Protein AF-A0A529LF97-F1 (afdb_monomer_lite)

pLDDT: mean 96.87, std 2.46, range [75.5, 98.5]

Radius of gyration: 15.75 Å; chains: 1; bounding box: 32×44×36 Å

Structure (mmCIF, N/CA/C/O backbone):
data_AF-A0A529LF97-F1
#
_entry.id   AF-A0A529LF97-F1
#
loop_
_atom_site.group_PDB
_atom_site.id
_atom_site.type_symbol
_atom_site.label_atom_id
_atom_site.label_alt_id
_atom_site.label_comp_id
_atom_site.label_asym_id
_atom_site.label_entity_id
_atom_site.label_seq_id
_atom_site.pdbx_PDB_ins_code
_atom_site.Cartn_x
_atom_site.Cartn_y
_atom_site.Cartn_z
_atom_site.occupancy
_atom_site.B_iso_or_equiv
_atom_site.auth_seq_id
_atom_site.auth_comp_id
_atom_site.auth_asym_id
_atom_site.auth_atom_id
_atom_site.pdbx_PDB_model_num
ATOM 1 N N . PHE A 1 1 ? -1.748 9.512 2.295 1.00 97.56 1 PHE A N 1
ATOM 2 C CA . PHE A 1 1 ? -0.522 9.214 1.534 1.00 97.56 1 PHE A CA 1
ATOM 3 C C . PHE A 1 1 ? -0.936 8.770 0.144 1.00 97.56 1 PHE A C 1
ATOM 5 O O . PHE A 1 1 ? -1.411 7.652 -0.007 1.00 97.56 1 PHE A O 1
ATOM 12 N N . CYS A 1 2 ? -0.818 9.667 -0.836 1.00 98.44 2 CYS A N 1
ATOM 13 C CA . CYS A 1 2 ? -1.295 9.459 -2.206 1.00 98.44 2 CYS A CA 1
ATOM 14 C C . CYS A 1 2 ? -0.112 9.527 -3.185 1.00 98.44 2 CYS A C 1
ATOM 16 O O . CYS A 1 2 ? 0.035 10.495 -3.924 1.00 98.44 2 CYS A O 1
ATOM 18 N N . PRO A 1 3 ? 0.818 8.559 -3.136 1.00 97.94 3 PRO A N 1
ATOM 19 C CA . PRO A 1 3 ? 2.091 8.671 -3.848 1.00 97.94 3 PRO A CA 1
ATOM 20 C C . PRO A 1 3 ? 1.930 8.744 -5.370 1.00 97.94 3 PRO A C 1
ATOM 22 O O . PRO A 1 3 ? 2.672 9.470 -6.024 1.00 97.94 3 PRO A O 1
ATOM 25 N N . THR A 1 4 ? 0.937 8.048 -5.927 1.00 97.88 4 THR A N 1
ATOM 26 C CA . THR A 1 4 ? 0.622 8.078 -7.360 1.00 97.88 4 THR A CA 1
ATOM 27 C C . THR A 1 4 ? 0.279 9.483 -7.841 1.00 97.88 4 THR A C 1
ATOM 29 O O . THR A 1 4 ? 0.849 9.929 -8.833 1.00 97.88 4 THR A O 1
ATOM 32 N N . SER A 1 5 ? -0.609 10.197 -7.142 1.00 98.00 5 SER A N 1
ATOM 33 C CA . SER A 1 5 ? -0.981 11.563 -7.523 1.00 98.00 5 SER A CA 1
ATOM 34 C C . SER A 1 5 ? 0.120 12.570 -7.217 1.00 98.00 5 SER A C 1
ATOM 36 O O . SER A 1 5 ? 0.415 13.416 -8.058 1.00 98.00 5 SER A O 1
ATOM 38 N N . ASN A 1 6 ? 0.802 12.427 -6.076 1.00 98.25 6 ASN A N 1
ATOM 39 C CA . ASN A 1 6 ? 1.937 13.274 -5.713 1.00 98.25 6 ASN A CA 1
ATOM 40 C C . ASN A 1 6 ? 3.022 13.297 -6.800 1.00 98.25 6 ASN A C 1
ATOM 42 O O . ASN A 1 6 ? 3.536 14.365 -7.133 1.00 98.25 6 ASN A O 1
ATOM 46 N N . LEU A 1 7 ? 3.373 12.126 -7.342 1.00 97.69 7 LEU A N 1
ATOM 47 C CA . LEU A 1 7 ? 4.365 12.021 -8.410 1.00 97.69 7 LEU A CA 1
ATOM 48 C C . LEU A 1 7 ? 3.802 12.489 -9.754 1.00 97.69 7 LEU A C 1
ATOM 50 O O . LEU A 1 7 ? 4.476 13.238 -10.455 1.00 97.69 7 LEU A O 1
ATOM 54 N N . PHE A 1 8 ? 2.572 12.098 -10.099 1.00 97.50 8 PHE A N 1
ATOM 55 C CA . PHE A 1 8 ? 1.963 12.461 -11.381 1.00 97.50 8 PHE A CA 1
ATOM 56 C C . PHE A 1 8 ? 1.766 13.975 -11.541 1.00 97.50 8 PHE A C 1
ATOM 58 O O . PHE A 1 8 ? 2.048 14.526 -12.602 1.00 97.50 8 PHE A O 1
ATOM 65 N N . LEU A 1 9 ? 1.325 14.655 -10.482 1.00 97.81 9 LEU A N 1
ATOM 66 C CA . LEU A 1 9 ? 1.078 16.100 -10.475 1.00 97.81 9 LEU A CA 1
ATOM 67 C C . LEU A 1 9 ? 2.319 16.927 -10.107 1.00 97.81 9 LEU A C 1
ATOM 69 O O . LEU A 1 9 ? 2.255 18.155 -10.108 1.00 97.81 9 LEU A O 1
ATOM 73 N N . GLY A 1 10 ? 3.434 16.284 -9.747 1.00 97.25 10 GLY A N 1
ATOM 74 C CA . GLY A 1 10 ? 4.641 16.978 -9.294 1.00 97.25 10 GLY A CA 1
ATOM 75 C C . GLY A 1 10 ? 4.477 17.705 -7.953 1.00 97.25 10 GLY A C 1
ATOM 76 O O . GLY A 1 10 ? 5.155 18.699 -7.710 1.00 97.25 10 GLY A O 1
ATOM 77 N N . SER A 1 11 ? 3.590 17.233 -7.070 1.00 98.00 11 SER A N 1
ATOM 78 C CA . SER A 1 11 ? 3.332 17.854 -5.759 1.00 98.00 11 SER A CA 1
ATOM 79 C C . SER A 1 11 ? 4.482 17.676 -4.761 1.00 98.00 11 SER A C 1
ATOM 81 O O . SER A 1 11 ? 4.592 18.441 -3.806 1.00 98.00 11 SER A O 1
ATOM 83 N N . GLY A 1 12 ? 5.334 16.669 -4.971 1.00 97.88 12 GLY A N 1
ATOM 84 C CA . GLY A 1 12 ? 6.526 16.411 -4.163 1.00 97.88 12 GLY A CA 1
ATOM 85 C C . GLY A 1 12 ? 6.483 15.096 -3.385 1.00 97.88 12 GLY A C 1
ATOM 86 O O . GLY A 1 12 ? 5.646 14.223 -3.616 1.00 97.88 12 GLY A O 1
ATOM 87 N N . LEU A 1 13 ? 7.431 14.941 -2.461 1.00 98.50 13 LEU A N 1
ATOM 88 C CA . LEU A 1 13 ? 7.671 13.696 -1.734 1.00 98.50 13 LEU A CA 1
ATOM 89 C C . LEU A 1 13 ? 7.142 13.809 -0.303 1.00 98.50 13 LEU A C 1
ATOM 91 O O . LEU A 1 13 ? 7.620 14.620 0.485 1.00 98.50 13 LEU A O 1
ATOM 95 N N . PHE A 1 14 ? 6.144 12.996 0.047 1.00 98.31 14 PHE A N 1
ATOM 96 C CA . PHE A 1 14 ? 5.601 12.982 1.405 1.00 98.31 14 PHE A CA 1
ATOM 97 C C . PHE A 1 14 ? 6.604 12.353 2.382 1.00 98.31 14 PHE A C 1
ATOM 99 O O . PHE A 1 14 ? 7.082 11.242 2.154 1.00 98.31 14 PHE A O 1
ATOM 106 N N . ASP A 1 15 ? 6.884 13.052 3.481 1.00 97.81 15 ASP A N 1
ATOM 107 C CA . ASP A 1 15 ? 7.874 12.677 4.499 1.00 97.81 15 ASP A CA 1
ATOM 108 C C . ASP A 1 15 ? 7.336 11.577 5.443 1.00 97.81 15 ASP A C 1
ATOM 110 O O . ASP A 1 15 ? 6.953 11.803 6.596 1.00 97.81 15 ASP A O 1
ATOM 114 N N . TYR A 1 16 ? 7.188 10.375 4.881 1.00 97.44 16 TYR A N 1
ATOM 115 C CA . TYR A 1 16 ? 6.435 9.273 5.472 1.00 97.44 16 TYR A CA 1
ATOM 116 C C . TYR A 1 16 ? 6.967 8.829 6.839 1.00 97.44 16 TYR A C 1
ATOM 118 O O . TYR A 1 16 ? 6.181 8.788 7.793 1.00 97.44 16 TYR A O 1
ATOM 126 N N . GLN A 1 17 ? 8.263 8.505 6.977 1.00 96.19 17 GLN A N 1
ATOM 127 C CA . GLN A 1 17 ? 8.757 8.007 8.264 1.00 96.19 17 GLN A CA 1
ATOM 128 C C . GLN A 1 17 ? 8.868 9.123 9.293 1.00 96.19 17 GLN A C 1
ATOM 130 O O . GLN A 1 17 ? 8.519 8.887 10.448 1.00 96.19 17 GLN A O 1
ATOM 135 N N . ARG A 1 18 ? 9.247 10.353 8.917 1.00 96.94 18 ARG A N 1
ATOM 136 C CA . ARG A 1 18 ? 9.258 11.475 9.870 1.00 96.94 18 ARG A CA 1
ATOM 137 C C . ARG A 1 18 ? 7.902 11.656 10.541 1.00 96.94 18 ARG A C 1
ATOM 139 O O . ARG A 1 18 ? 7.830 11.814 11.761 1.00 96.94 18 ARG A O 1
ATOM 146 N N . TYR A 1 19 ? 6.813 11.626 9.773 1.00 97.50 19 TYR A N 1
ATOM 147 C CA . TYR A 1 19 ? 5.473 11.771 10.340 1.00 97.50 19 TYR A CA 1
ATOM 148 C C . TYR A 1 19 ? 4.993 10.534 11.104 1.00 97.50 19 TYR A C 1
ATOM 150 O O . TYR A 1 19 ? 4.227 10.684 12.063 1.00 97.50 19 TYR A O 1
ATOM 158 N N . ARG A 1 20 ? 5.449 9.340 10.713 1.00 94.94 20 ARG A N 1
ATOM 159 C CA . ARG A 1 20 ? 5.123 8.073 11.380 1.00 94.94 20 ARG A CA 1
ATOM 160 C C . ARG A 1 20 ? 5.895 7.860 12.690 1.00 94.94 20 ARG A C 1
ATOM 162 O O . ARG A 1 20 ? 5.349 7.250 13.599 1.00 94.94 20 ARG A O 1
ATOM 169 N N . LEU A 1 21 ? 7.134 8.344 12.793 1.00 95.06 21 LEU A N 1
ATOM 170 C CA . LEU A 1 21 ? 8.063 8.037 13.894 1.00 95.06 21 LEU A CA 1
ATOM 171 C C . LEU A 1 21 ? 8.257 9.179 14.901 1.00 95.06 21 LEU A C 1
ATOM 173 O O . LEU A 1 21 ? 8.920 8.994 15.919 1.00 95.06 21 LEU A O 1
ATOM 177 N N . ARG A 1 22 ? 7.708 10.369 14.642 1.00 96.75 22 ARG A N 1
ATOM 178 C CA . ARG A 1 22 ? 7.758 11.488 15.598 1.00 96.75 22 ARG A CA 1
ATOM 179 C C . ARG A 1 22 ? 7.025 11.164 16.909 1.00 96.75 22 ARG A C 1
ATOM 181 O O . ARG A 1 22 ? 6.103 10.360 16.914 1.00 96.75 22 ARG A O 1
ATOM 188 N N . GLU A 1 23 ? 7.346 11.897 17.980 1.00 97.19 23 GLU A N 1
ATOM 189 C CA . GLU A 1 23 ? 6.792 11.727 19.345 1.00 97.19 23 GLU A CA 1
ATOM 190 C C . GLU A 1 23 ? 5.257 11.631 19.406 1.00 97.19 23 GLU A C 1
ATOM 192 O O . GLU A 1 23 ? 4.706 10.880 20.204 1.00 97.19 23 GLU A O 1
ATOM 197 N N . LYS A 1 24 ? 4.556 12.371 18.539 1.00 96.88 24 LYS A N 1
ATOM 198 C CA . LYS A 1 24 ? 3.102 12.263 18.346 1.00 96.88 24 LYS A CA 1
ATOM 199 C C . LYS A 1 24 ? 2.816 11.716 16.944 1.00 96.88 24 LYS A C 1
ATOM 201 O O . LYS A 1 24 ? 2.584 12.529 16.050 1.00 96.88 24 LYS A O 1
ATOM 206 N N . PRO A 1 25 ? 2.869 10.395 16.704 1.00 96.69 25 PRO A N 1
ATOM 207 C CA . PRO A 1 25 ? 2.735 9.825 15.365 1.00 96.69 25 PRO A CA 1
ATOM 208 C C . PRO A 1 25 ? 1.453 10.261 14.658 1.00 96.69 25 PRO A C 1
ATOM 210 O O . PRO A 1 25 ? 0.392 10.370 15.277 1.00 96.69 25 PRO A O 1
ATOM 213 N N . LEU A 1 26 ? 1.530 10.501 13.348 1.00 97.12 26 LEU A N 1
ATOM 214 C CA . LEU A 1 26 ? 0.324 10.647 12.532 1.00 97.12 26 LEU A CA 1
ATOM 215 C C . LEU A 1 26 ? -0.236 9.274 12.150 1.00 97.12 26 LEU A C 1
ATOM 217 O O . LEU A 1 26 ? 0.510 8.380 11.756 1.00 97.12 26 LEU A O 1
ATOM 221 N N . ARG A 1 27 ? -1.568 9.142 12.185 1.00 95.75 27 ARG A N 1
ATOM 222 C CA . ARG A 1 27 ? -2.276 8.062 11.486 1.00 95.75 27 ARG A CA 1
ATOM 223 C C . ARG A 1 27 ? -2.248 8.376 9.994 1.00 95.75 27 ARG A C 1
ATOM 225 O O . ARG A 1 27 ? -2.723 9.428 9.572 1.00 95.75 27 ARG A O 1
ATOM 232 N N . ILE A 1 28 ? -1.653 7.485 9.209 1.00 97.62 28 ILE A N 1
ATOM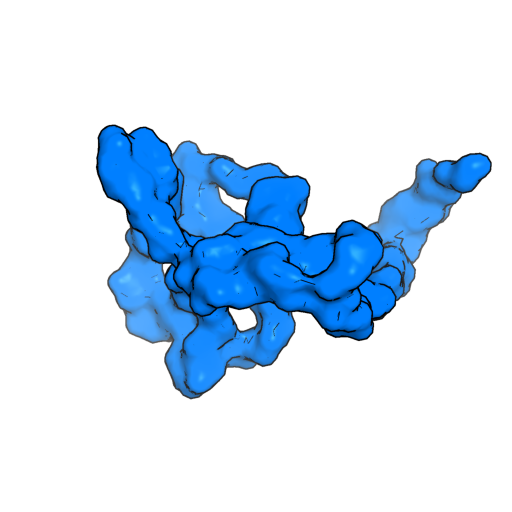 233 C CA . ILE A 1 28 ? -1.452 7.678 7.773 1.00 97.62 28 ILE A CA 1
ATOM 234 C C . ILE A 1 28 ? -2.205 6.572 7.042 1.00 97.62 28 ILE A C 1
ATOM 236 O O . ILE A 1 28 ? -1.873 5.401 7.196 1.00 97.62 28 ILE A O 1
ATOM 240 N N . ALA A 1 29 ? -3.185 6.955 6.224 1.00 98.00 29 ALA A N 1
ATOM 241 C CA . ALA A 1 29 ? -3.824 6.062 5.263 1.00 98.00 29 ALA A CA 1
ATOM 242 C C . ALA A 1 29 ? -3.174 6.227 3.880 1.00 98.00 29 ALA A C 1
ATOM 244 O O . ALA A 1 29 ? -2.923 7.355 3.437 1.00 98.00 29 ALA A O 1
ATOM 245 N N . ALA A 1 30 ? -2.903 5.121 3.195 1.00 98.06 30 ALA A N 1
ATOM 246 C CA . ALA A 1 30 ? -2.564 5.094 1.779 1.00 98.06 30 ALA A CA 1
ATOM 247 C C . ALA A 1 30 ? -3.842 5.167 0.934 1.00 98.06 30 ALA A C 1
ATOM 249 O O . ALA A 1 30 ? -4.819 4.484 1.241 1.00 98.06 30 ALA A O 1
ATOM 250 N N . ALA A 1 31 ? -3.830 5.969 -0.128 1.00 98.19 31 ALA A N 1
ATOM 251 C CA . ALA A 1 31 ? -4.957 6.109 -1.045 1.00 98.19 31 ALA A CA 1
ATOM 252 C C . ALA A 1 31 ? -4.470 6.312 -2.483 1.00 98.19 31 ALA A C 1
ATOM 254 O O . ALA A 1 31 ? -3.379 6.830 -2.717 1.00 98.19 31 ALA A O 1
ATOM 255 N N . THR A 1 32 ? -5.289 5.890 -3.442 1.00 98.38 32 THR A N 1
ATOM 256 C CA . THR A 1 32 ? -5.003 5.988 -4.882 1.00 98.38 32 THR A CA 1
ATOM 257 C C . THR A 1 32 ? -5.105 7.420 -5.399 1.00 98.38 32 THR A C 1
ATOM 259 O O . THR A 1 32 ? -4.324 7.810 -6.268 1.00 98.38 32 THR A O 1
ATOM 262 N N . ASP A 1 33 ? -6.062 8.177 -4.849 1.00 98.06 33 ASP A N 1
ATOM 263 C CA . ASP A 1 33 ? -6.427 9.532 -5.270 1.00 98.06 33 ASP A CA 1
ATOM 264 C C . ASP A 1 33 ? -6.772 9.610 -6.767 1.00 98.06 33 ASP A C 1
ATOM 266 O O . ASP A 1 33 ? -6.303 10.487 -7.486 1.00 98.06 33 ASP A O 1
ATOM 270 N N . VAL A 1 34 ? -7.544 8.634 -7.271 1.00 97.44 34 VAL A N 1
ATOM 271 C CA . VAL A 1 34 ? -7.903 8.555 -8.698 1.00 97.44 34 VAL A CA 1
ATOM 272 C C . VAL A 1 34 ? -8.528 9.864 -9.182 1.00 97.44 34 VAL A C 1
ATOM 274 O O . VAL A 1 34 ? -9.445 10.397 -8.564 1.00 97.44 34 VAL A O 1
ATOM 277 N N . GLY A 1 35 ? -8.017 10.362 -10.307 1.00 95.44 35 GLY A N 1
ATOM 278 C CA . GLY A 1 35 ? -8.244 11.720 -10.799 1.00 95.44 35 GLY A CA 1
ATOM 279 C C . GLY A 1 35 ? -6.921 12.479 -10.819 1.00 95.44 35 GLY A C 1
ATOM 280 O O . GLY A 1 35 ? -6.464 12.877 -11.887 1.00 95.44 35 GLY A O 1
ATOM 281 N N . GLY A 1 36 ? -6.258 12.580 -9.663 1.00 95.06 36 GLY A N 1
ATOM 282 C CA . GLY A 1 36 ? -4.851 12.988 -9.579 1.00 95.06 36 GLY A CA 1
ATOM 283 C C . GLY A 1 36 ? -3.889 11.813 -9.776 1.00 95.06 36 GLY A C 1
ATOM 284 O O . GLY A 1 36 ? -2.822 11.958 -10.361 1.00 95.06 36 GLY A O 1
ATOM 285 N N . GLY A 1 37 ? -4.266 10.630 -9.296 1.00 95.88 37 GLY A N 1
ATOM 286 C CA . GLY A 1 37 ? -3.580 9.362 -9.492 1.00 95.88 37 GLY A CA 1
ATOM 287 C C . GLY A 1 37 ? -4.139 8.606 -10.694 1.00 95.88 37 GLY A C 1
ATOM 288 O O . GLY A 1 37 ? -5.299 8.760 -11.079 1.00 95.88 37 GLY A O 1
ATOM 289 N N . THR A 1 38 ? -3.308 7.749 -11.281 1.00 94.62 38 THR A N 1
ATOM 290 C CA . THR A 1 38 ? -3.567 7.116 -12.585 1.00 94.62 38 THR A CA 1
ATOM 291 C C . THR A 1 38 ? -3.935 5.631 -12.498 1.00 94.62 38 THR A C 1
ATOM 293 O O . THR A 1 38 ? -4.031 4.956 -13.524 1.00 94.62 38 THR A O 1
ATOM 296 N N . ASN A 1 39 ? -4.127 5.077 -11.294 1.00 95.88 39 ASN A N 1
ATOM 297 C CA . ASN A 1 39 ? -4.416 3.653 -11.109 1.00 95.88 39 ASN A CA 1
ATOM 298 C C . ASN A 1 39 ? -5.300 3.376 -9.881 1.00 95.88 39 ASN A C 1
ATOM 300 O O . ASN A 1 39 ? -5.160 4.034 -8.855 1.00 95.88 39 ASN A O 1
ATOM 304 N N . TYR A 1 40 ? -6.165 2.361 -9.976 1.00 97.25 40 TYR A N 1
ATOM 305 C CA . TYR A 1 40 ? -7.046 1.913 -8.887 1.00 97.25 40 TYR A CA 1
ATOM 306 C C . TYR A 1 40 ? -6.402 0.881 -7.947 1.00 97.25 40 TYR A C 1
ATOM 308 O O . TYR A 1 40 ? -6.912 0.629 -6.860 1.00 97.25 40 TYR A O 1
ATOM 316 N N . SER A 1 41 ? -5.310 0.236 -8.357 1.00 97.38 41 SER A N 1
ATOM 317 C CA . SER A 1 41 ? -4.688 -0.839 -7.589 1.00 97.38 41 SER A CA 1
ATOM 318 C C . SER A 1 41 ? -3.866 -0.295 -6.424 1.00 97.38 41 SER A C 1
ATOM 320 O O . SER A 1 41 ? -2.872 0.400 -6.633 1.00 97.38 41 SER A O 1
ATOM 322 N N . MET A 1 42 ? -4.188 -0.728 -5.202 1.00 97.81 42 MET A N 1
ATOM 323 C CA . MET A 1 42 ? -3.386 -0.417 -4.013 1.00 97.81 42 MET A CA 1
ATOM 324 C C . MET A 1 42 ? -1.955 -0.970 -4.089 1.00 97.81 42 MET A C 1
ATOM 326 O O . MET A 1 42 ? -1.043 -0.368 -3.527 1.00 97.81 42 MET A O 1
ATOM 330 N N . LEU A 1 43 ? -1.722 -2.065 -4.827 1.00 96.94 43 LEU A N 1
ATOM 331 C CA . LEU A 1 43 ? -0.368 -2.575 -5.077 1.00 96.94 43 LEU A CA 1
ATOM 332 C C . LEU A 1 43 ? 0.439 -1.602 -5.950 1.00 96.94 43 LEU A C 1
ATOM 334 O O . LEU A 1 43 ? 1.610 -1.362 -5.673 1.00 96.94 43 LEU A O 1
ATOM 338 N N . ARG A 1 44 ? -0.191 -0.994 -6.966 1.00 97.00 44 ARG A N 1
ATOM 339 C CA . ARG A 1 44 ? 0.439 0.054 -7.790 1.00 97.00 44 ARG A CA 1
ATOM 340 C C . ARG A 1 44 ? 0.636 1.347 -7.006 1.00 97.00 44 ARG A C 1
ATOM 342 O O . ARG A 1 44 ? 1.689 1.963 -7.113 1.00 97.00 44 ARG A O 1
ATOM 349 N N . THR A 1 45 ? -0.326 1.723 -6.167 1.00 98.12 45 THR A N 1
ATOM 350 C CA . THR A 1 45 ? -0.166 2.859 -5.254 1.00 98.12 45 THR A CA 1
ATOM 351 C C . THR A 1 45 ? 1.022 2.657 -4.318 1.00 98.12 45 THR A C 1
ATOM 353 O O . THR A 1 45 ? 1.834 3.563 -4.165 1.00 98.12 45 THR A O 1
ATOM 356 N N . MET A 1 46 ? 1.184 1.471 -3.730 1.00 97.62 46 MET A N 1
ATOM 357 C CA . MET A 1 46 ? 2.317 1.204 -2.84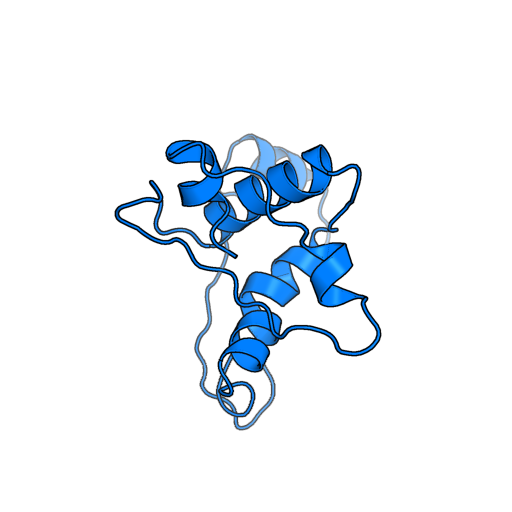1 1.00 97.62 46 MET A CA 1
ATOM 358 C C . MET A 1 46 ? 3.655 1.017 -3.571 1.00 97.62 46 MET A C 1
ATOM 360 O O . MET A 1 46 ? 4.685 1.294 -2.962 1.00 97.62 46 MET A O 1
ATOM 364 N N . ASP A 1 47 ? 3.666 0.635 -4.853 1.00 96.94 47 ASP A N 1
ATOM 365 C CA . ASP A 1 47 ? 4.873 0.688 -5.698 1.00 96.94 47 ASP A CA 1
ATOM 366 C C . ASP A 1 47 ? 5.399 2.129 -5.827 1.00 96.94 47 ASP A C 1
ATOM 368 O O . ASP A 1 47 ? 6.567 2.399 -5.544 1.00 96.94 47 ASP A O 1
ATOM 372 N N . GLU A 1 48 ? 4.527 3.090 -6.144 1.00 97.75 48 GLU A N 1
ATOM 373 C CA . GLU A 1 48 ? 4.905 4.512 -6.134 1.00 97.75 48 GLU A CA 1
ATOM 374 C C . GLU A 1 48 ? 5.249 4.999 -4.721 1.00 97.75 48 GLU A C 1
ATOM 376 O O . GLU A 1 48 ? 6.170 5.793 -4.529 1.00 97.75 48 GLU A O 1
ATOM 381 N N . GLY A 1 49 ? 4.552 4.486 -3.705 1.00 97.62 49 GLY A N 1
ATOM 382 C CA . GLY 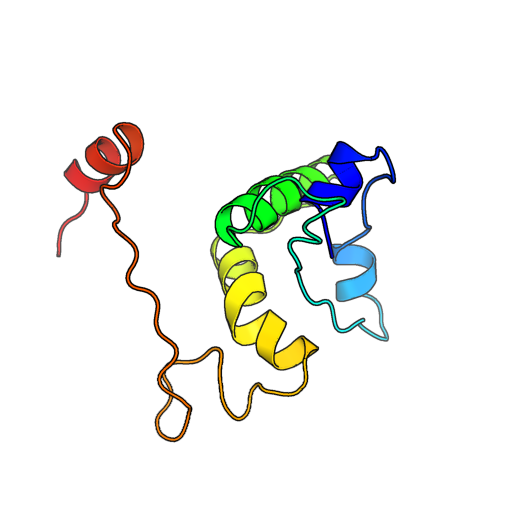A 1 49 ? 4.833 4.810 -2.311 1.00 97.62 49 GLY A CA 1
ATOM 383 C C . GLY A 1 49 ? 6.240 4.412 -1.882 1.00 97.62 49 GLY A C 1
ATOM 384 O O . GLY A 1 49 ? 6.934 5.203 -1.243 1.00 97.62 49 GLY A O 1
ATOM 385 N N . TYR A 1 50 ? 6.691 3.228 -2.293 1.00 97.94 50 TYR A N 1
ATOM 386 C CA . TYR A 1 50 ? 8.063 2.783 -2.081 1.00 97.94 50 TYR A CA 1
ATOM 387 C C . TYR A 1 50 ? 9.070 3.746 -2.720 1.00 97.94 50 TYR A C 1
ATOM 389 O O . TYR A 1 50 ? 10.037 4.132 -2.065 1.00 97.94 50 TYR A O 1
ATOM 397 N N . LYS A 1 51 ? 8.824 4.186 -3.960 1.00 97.94 51 LYS A N 1
ATOM 398 C CA . LYS A 1 51 ? 9.706 5.128 -4.670 1.00 97.94 51 LYS A CA 1
ATOM 399 C C . LYS A 1 51 ? 9.769 6.482 -3.967 1.00 97.94 51 LYS A C 1
ATOM 401 O O . LYS A 1 51 ? 10.864 6.995 -3.767 1.00 97.94 51 LYS A O 1
ATOM 406 N N . VAL A 1 52 ? 8.629 7.028 -3.532 1.00 98.31 52 VAL A N 1
ATOM 407 C CA . VAL A 1 52 ? 8.582 8.287 -2.762 1.00 98.31 52 VAL A CA 1
ATOM 408 C C . VAL A 1 52 ? 9.432 8.190 -1.491 1.00 98.31 52 VAL A C 1
ATOM 410 O O . VAL A 1 52 ? 10.236 9.078 -1.223 1.00 98.31 52 VAL A O 1
ATOM 413 N N . ILE A 1 53 ? 9.290 7.102 -0.731 1.00 98.06 53 ILE A N 1
ATOM 414 C CA . ILE A 1 53 ? 10.042 6.879 0.514 1.00 98.06 53 ILE A CA 1
ATOM 415 C C . ILE A 1 53 ? 11.540 6.699 0.223 1.00 98.06 53 ILE A C 1
ATOM 417 O O . ILE A 1 53 ? 12.377 7.293 0.899 1.00 98.06 53 ILE A O 1
ATOM 421 N N . ALA A 1 54 ? 11.884 5.941 -0.821 1.00 98.06 54 ALA A N 1
ATOM 422 C CA . ALA A 1 54 ? 13.267 5.738 -1.246 1.00 98.06 54 ALA A CA 1
ATOM 423 C C . ALA A 1 54 ? 13.946 7.038 -1.703 1.00 98.06 54 ALA A C 1
ATOM 425 O O . ALA A 1 54 ? 15.113 7.260 -1.385 1.00 98.06 54 ALA A O 1
ATOM 426 N N . LEU A 1 55 ? 13.222 7.918 -2.400 1.00 98.12 55 LEU A N 1
ATOM 427 C CA . LEU A 1 55 ? 13.725 9.232 -2.815 1.00 98.12 55 LEU A CA 1
ATOM 428 C C . LEU A 1 55 ? 13.973 10.177 -1.628 1.00 98.12 55 LEU A C 1
ATOM 430 O O . LEU A 1 55 ? 14.820 11.059 -1.731 1.00 98.12 55 LEU A O 1
ATOM 434 N N . ASN A 1 56 ? 13.310 9.950 -0.491 1.00 97.88 56 ASN A N 1
ATOM 435 C CA . ASN A 1 56 ? 13.621 10.614 0.778 1.00 97.88 56 ASN A CA 1
ATOM 436 C C . ASN A 1 56 ? 14.794 9.957 1.540 1.00 97.88 56 ASN A C 1
ATOM 438 O O . ASN A 1 56 ? 15.105 10.364 2.656 1.00 97.88 56 ASN A O 1
ATOM 442 N N . GLY A 1 57 ? 15.466 8.955 0.961 1.00 97.75 57 GLY A N 1
ATOM 443 C CA . GLY A 1 57 ? 16.587 8.245 1.590 1.00 97.75 57 GLY A CA 1
ATOM 444 C C . GLY A 1 57 ? 16.166 7.166 2.593 1.00 97.75 57 GLY A C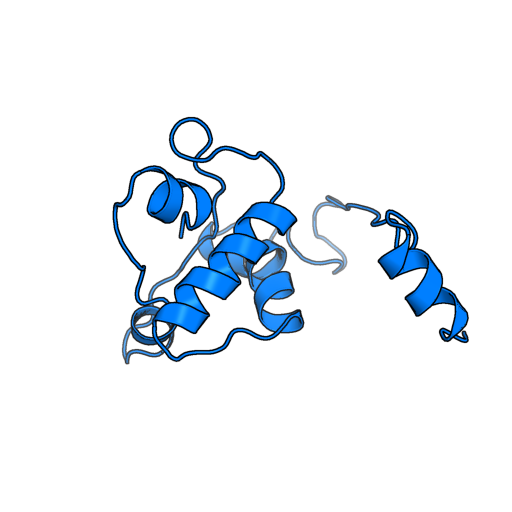 1
ATOM 445 O O . GLY A 1 57 ? 17.006 6.626 3.313 1.00 97.75 57 GLY A O 1
ATOM 446 N N . GLU A 1 58 ? 14.879 6.827 2.637 1.00 97.19 58 GLU A N 1
ATOM 447 C CA . GLU A 1 58 ? 14.302 5.894 3.600 1.00 97.19 58 GLU A CA 1
ATOM 448 C C . GLU A 1 58 ? 13.903 4.572 2.933 1.00 97.19 58 GLU A C 1
ATOM 450 O O . GLU A 1 58 ? 13.968 4.402 1.717 1.00 97.19 58 GLU A O 1
ATOM 455 N N . LYS A 1 59 ? 13.489 3.583 3.730 1.00 94.44 59 LYS A N 1
ATOM 456 C CA . LYS A 1 59 ? 13.006 2.295 3.214 1.00 94.44 59 LYS A CA 1
ATOM 457 C C . LYS A 1 59 ? 11.678 1.922 3.855 1.00 94.44 59 LYS A C 1
ATOM 459 O O . LYS A 1 59 ? 11.445 2.188 5.033 1.00 94.44 59 LYS A O 1
ATOM 464 N N . LEU A 1 60 ? 10.841 1.251 3.072 1.00 94.25 60 LEU A N 1
ATOM 465 C CA . LEU A 1 60 ? 9.649 0.555 3.538 1.00 94.25 60 LEU A CA 1
ATOM 466 C C . LEU A 1 60 ? 9.712 -0.871 2.999 1.00 94.25 60 LEU A C 1
ATOM 468 O O . LEU A 1 60 ? 9.792 -1.073 1.786 1.00 94.25 60 LEU A O 1
ATOM 472 N N . ASN A 1 61 ? 9.770 -1.857 3.891 1.00 94.38 61 ASN A N 1
ATOM 473 C CA . ASN A 1 61 ? 9.892 -3.248 3.464 1.00 94.38 61 ASN A CA 1
ATOM 474 C C . ASN A 1 61 ? 8.537 -3.798 2.957 1.00 94.38 61 ASN A C 1
ATOM 476 O O . ASN A 1 61 ? 7.490 -3.222 3.262 1.00 94.38 61 ASN A O 1
ATOM 480 N N . PRO A 1 62 ? 8.522 -4.917 2.209 1.00 94.00 62 PRO A N 1
ATOM 481 C CA . PRO A 1 62 ? 7.288 -5.459 1.639 1.00 94.00 62 PRO A CA 1
ATOM 482 C C . PRO A 1 62 ? 6.195 -5.776 2.669 1.00 94.00 62 PRO A C 1
ATOM 484 O O . PRO A 1 62 ? 5.027 -5.504 2.406 1.00 94.00 62 PRO A O 1
ATOM 487 N N . PHE A 1 63 ? 6.553 -6.283 3.855 1.00 96.56 63 PHE A N 1
ATOM 488 C CA . PHE A 1 63 ? 5.586 -6.567 4.921 1.00 96.56 63 PHE A CA 1
ATOM 489 C C . PHE A 1 63 ? 4.971 -5.291 5.496 1.00 96.56 63 PHE A C 1
ATOM 491 O O . PHE A 1 63 ? 3.771 -5.241 5.737 1.00 96.56 63 PHE A O 1
ATOM 498 N N . GLN A 1 64 ? 5.767 -4.234 5.668 1.00 95.94 64 GLN A N 1
ATOM 499 C CA . GLN A 1 64 ? 5.276 -2.927 6.104 1.00 95.94 64 GLN A CA 1
ATOM 500 C C . GLN A 1 64 ? 4.374 -2.288 5.047 1.00 95.94 64 GLN A C 1
ATOM 502 O O . GLN A 1 64 ? 3.346 -1.712 5.398 1.00 95.94 64 GLN A O 1
ATOM 507 N N . SER A 1 65 ? 4.722 -2.419 3.764 1.00 96.50 65 SER A N 1
ATOM 508 C CA . SER A 1 65 ? 3.864 -1.982 2.661 1.00 96.50 65 SER A CA 1
ATOM 509 C C . SER A 1 65 ? 2.537 -2.742 2.655 1.00 96.50 65 SER A C 1
ATOM 511 O O . SER A 1 65 ? 1.482 -2.120 2.537 1.00 96.50 65 SER A O 1
ATOM 513 N N . PHE A 1 66 ? 2.574 -4.065 2.846 1.00 97.19 66 PHE A N 1
ATOM 514 C CA . PHE A 1 66 ? 1.376 -4.904 2.907 1.00 97.19 66 PHE A CA 1
ATOM 515 C C . PHE A 1 66 ? 0.516 -4.625 4.143 1.00 97.19 66 PHE A C 1
ATOM 517 O O . PHE A 1 66 ? -0.707 -4.556 4.054 1.00 97.19 66 PHE A O 1
ATOM 524 N N . TRP A 1 67 ? 1.135 -4.371 5.293 1.00 97.44 67 TRP A N 1
ATOM 525 C CA . TRP A 1 67 ? 0.419 -3.891 6.468 1.00 97.44 67 TRP A CA 1
ATOM 526 C C . TRP A 1 67 ? -0.244 -2.541 6.180 1.00 97.44 67 TRP A C 1
ATOM 528 O O . TRP A 1 67 ? -1.424 -2.366 6.460 1.00 97.44 67 TRP A O 1
ATOM 538 N N . GLN A 1 68 ? 0.474 -1.601 5.557 1.00 97.62 68 GLN A N 1
ATOM 539 C CA . GLN A 1 68 ? -0.050 -0.267 5.264 1.00 97.62 68 GLN A CA 1
ATOM 540 C C . GLN A 1 68 ? -1.267 -0.310 4.332 1.00 97.62 68 GLN A C 1
ATOM 542 O O . GLN A 1 68 ? -2.191 0.471 4.539 1.00 97.62 68 GLN A O 1
ATOM 547 N N . LEU A 1 69 ? -1.295 -1.207 3.338 1.00 96.62 69 LEU A N 1
ATOM 548 C CA . LEU A 1 69 ? -2.444 -1.347 2.433 1.00 96.62 69 LEU A CA 1
ATOM 549 C C . LEU A 1 69 ? -3.624 -2.132 3.036 1.00 96.62 69 LEU A C 1
ATOM 551 O O . LEU A 1 69 ? -4.720 -2.052 2.491 1.00 96.62 69 LEU A O 1
ATOM 555 N N . THR A 1 70 ? -3.418 -2.850 4.147 1.00 98.06 70 THR A N 1
ATOM 556 C CA . THR A 1 70 ? -4.441 -3.657 4.837 1.00 98.06 70 THR A CA 1
ATOM 557 C C . THR A 1 70 ? -4.732 -3.102 6.236 1.00 98.06 70 THR A C 1
ATOM 559 O O . THR A 1 70 ? -5.386 -2.062 6.367 1.00 98.06 70 THR A O 1
ATOM 562 N N . ARG A 1 71 ? -4.222 -3.754 7.289 1.00 98.12 71 ARG A N 1
ATOM 563 C CA . ARG A 1 71 ? -4.463 -3.424 8.696 1.00 98.12 71 ARG A CA 1
ATOM 564 C C . ARG A 1 71 ? -4.146 -1.970 9.022 1.00 98.12 71 ARG A C 1
ATOM 566 O O . ARG A 1 71 ? -4.934 -1.314 9.690 1.00 98.12 71 ARG A O 1
ATOM 573 N N . GLY A 1 72 ? -3.039 -1.444 8.510 1.00 97.62 72 GLY A N 1
ATOM 574 C CA . GLY A 1 72 ? -2.627 -0.061 8.730 1.00 97.62 72 GLY A CA 1
ATOM 575 C C . GLY A 1 72 ? -3.611 0.962 8.168 1.00 97.62 72 GLY A C 1
ATOM 576 O O . GLY A 1 72 ? -3.860 1.984 8.803 1.00 97.62 72 GLY A O 1
ATOM 577 N N . ASN A 1 73 ? -4.231 0.678 7.021 1.00 98.19 73 ASN A N 1
ATOM 578 C CA . ASN A 1 73 ? -5.301 1.515 6.484 1.00 98.19 73 ASN A CA 1
ATOM 579 C C . ASN A 1 73 ? -6.587 1.398 7.313 1.00 98.19 73 ASN A C 1
ATOM 581 O O . ASN A 1 73 ? -7.191 2.424 7.621 1.00 98.19 73 ASN A O 1
ATOM 585 N N . ALA A 1 74 ? -6.977 0.189 7.730 1.00 98.44 74 ALA A N 1
ATOM 586 C CA . ALA A 1 74 ? -8.135 -0.008 8.607 1.00 98.44 74 ALA A CA 1
ATOM 587 C C . ALA A 1 74 ? -7.963 0.733 9.947 1.00 98.44 74 ALA A C 1
ATOM 589 O O . ALA A 1 74 ? -8.862 1.446 10.405 1.00 98.44 74 ALA A O 1
ATOM 590 N N . GLU A 1 75 ? -6.766 0.655 10.531 1.00 98.00 75 GLU A N 1
ATOM 591 C CA . GLU A 1 75 ? -6.383 1.401 11.727 1.00 98.00 75 GLU A CA 1
ATOM 592 C C . GLU A 1 75 ? -6.338 2.901 11.478 1.00 98.00 75 GLU A C 1
ATOM 594 O O . GLU A 1 75 ? -6.718 3.652 12.364 1.00 98.00 75 GLU A O 1
ATOM 599 N N . ALA A 1 76 ? -5.920 3.385 10.307 1.00 97.94 76 ALA A N 1
ATOM 600 C CA . ALA A 1 76 ? -5.938 4.812 9.980 1.00 97.94 76 ALA A CA 1
ATOM 601 C C . ALA A 1 76 ? -7.359 5.360 9.753 1.00 97.94 76 ALA A C 1
ATOM 603 O O . ALA A 1 76 ? -7.595 6.539 10.008 1.00 97.94 76 ALA A O 1
ATOM 604 N N . LEU A 1 77 ? -8.302 4.503 9.351 1.00 97.88 77 LEU A N 1
ATOM 605 C CA . LEU A 1 77 ? -9.700 4.849 9.070 1.00 97.88 77 LEU A CA 1
ATOM 606 C C . LEU A 1 77 ? -10.670 4.560 10.231 1.00 97.88 77 LEU A C 1
ATOM 608 O O . LEU A 1 77 ? -11.845 4.890 10.127 1.00 97.88 77 LEU A O 1
ATOM 612 N N . SER A 1 78 ? -10.185 4.007 11.350 1.00 98.12 78 SER A N 1
ATOM 613 C CA . SER A 1 78 ? -10.993 3.639 12.531 1.00 98.12 78 SER A CA 1
ATOM 614 C C . SER A 1 78 ? -12.015 2.529 12.246 1.00 98.12 78 SER A C 1
ATOM 616 O O . SER A 1 78 ? -13.126 2.579 12.761 1.00 98.12 78 SER A O 1
ATOM 618 N N . VAL A 1 79 ? -11.644 1.545 11.423 1.00 98.19 79 VAL A N 1
ATOM 619 C CA . VAL A 1 79 ? -12.495 0.387 11.066 1.00 98.19 79 VAL A CA 1
ATOM 620 C C . VAL A 1 79 ? -11.784 -0.953 11.293 1.00 98.19 79 VAL A C 1
ATOM 622 O O . VAL A 1 79 ? -12.149 -1.983 10.734 1.00 98.19 79 VAL A O 1
ATOM 625 N N . ALA A 1 80 ? -10.716 -0.940 12.091 1.00 97.94 80 ALA A N 1
ATOM 626 C CA . ALA A 1 80 ? -9.893 -2.110 12.391 1.00 97.94 80 ALA A CA 1
ATOM 627 C C . ALA A 1 80 ? -10.614 -3.167 13.252 1.00 97.94 80 ALA A C 1
ATOM 629 O O . ALA A 1 80 ? -10.141 -4.294 13.363 1.00 97.94 80 ALA A O 1
ATOM 630 N N . ASP A 1 81 ? -11.744 -2.812 13.859 1.00 97.88 81 ASP A N 1
ATOM 631 C CA . ASP A 1 81 ? -12.672 -3.736 14.514 1.00 97.88 81 ASP A CA 1
ATOM 632 C C . ASP A 1 81 ? -13.475 -4.580 13.513 1.00 97.88 81 ASP A C 1
ATOM 634 O O . ASP A 1 81 ? -14.055 -5.587 13.904 1.00 97.88 81 ASP A O 1
ATOM 638 N N . LYS A 1 82 ? -13.493 -4.191 12.230 1.00 98.25 82 LYS A N 1
ATOM 639 C CA . LYS A 1 82 ? -14.280 -4.851 11.182 1.00 98.25 82 LYS A CA 1
ATOM 640 C C . LYS A 1 82 ? -13.456 -5.444 10.056 1.00 98.25 82 LYS A C 1
ATOM 642 O O . LYS A 1 82 ? -13.835 -6.483 9.551 1.00 98.25 82 LYS A O 1
ATOM 647 N N . VAL A 1 83 ? -12.370 -4.801 9.626 1.00 98.38 83 VAL A N 1
ATOM 648 C CA . VAL A 1 83 ? -11.640 -5.204 8.408 1.00 98.38 83 VAL A CA 1
ATOM 649 C C . VAL A 1 83 ? -10.122 -5.096 8.561 1.00 98.38 83 VAL A C 1
ATOM 651 O O . VAL A 1 83 ? -9.591 -4.553 9.534 1.00 98.38 83 VAL A O 1
ATOM 654 N N . GLY A 1 84 ? -9.398 -5.592 7.552 1.00 97.31 84 GLY A N 1
ATOM 655 C CA . GLY A 1 84 ? -7.936 -5.521 7.482 1.00 97.31 84 GLY A CA 1
ATOM 656 C C . GLY A 1 84 ? -7.224 -6.610 8.286 1.00 97.31 84 GLY A C 1
ATOM 657 O O . GLY A 1 84 ? -6.047 -6.449 8.601 1.00 97.31 84 GLY A O 1
ATOM 658 N N . THR A 1 85 ? -7.926 -7.688 8.634 1.00 97.25 85 THR A N 1
ATOM 659 C CA . THR A 1 85 ? -7.409 -8.866 9.340 1.00 97.25 85 THR A CA 1
ATOM 660 C C . THR A 1 85 ? -8.141 -10.128 8.863 1.00 97.25 85 THR A C 1
ATOM 662 O O . THR A 1 85 ? -9.097 -10.030 8.100 1.00 97.25 85 THR A O 1
ATOM 665 N N . LEU A 1 86 ? -7.664 -11.301 9.282 1.00 97.19 86 LEU A N 1
ATOM 666 C CA . LEU A 1 86 ? -8.336 -12.598 9.103 1.00 97.19 86 LEU A CA 1
ATOM 667 C C . LEU A 1 86 ? -8.806 -13.180 10.451 1.00 97.19 86 LEU A C 1
ATOM 669 O O . LEU A 1 86 ? -9.076 -14.374 10.553 1.00 97.19 86 LEU A O 1
ATOM 673 N N . GLU A 1 87 ? -8.831 -12.360 11.504 1.00 97.69 87 GLU A N 1
ATOM 674 C CA . GLU A 1 87 ? -9.291 -12.760 12.835 1.00 97.69 87 GLU A CA 1
ATOM 675 C C . GLU A 1 87 ? -10.795 -13.059 12.842 1.00 97.69 87 GLU A C 1
ATOM 677 O O . GLU A 1 87 ? -11.592 -12.408 12.161 1.00 97.69 87 GLU A O 1
ATOM 682 N N . GLU A 1 88 ? -11.188 -14.041 13.653 1.00 97.81 88 GLU A N 1
ATOM 683 C CA . GLU A 1 88 ? -12.591 -14.385 13.868 1.00 97.81 88 GLU A CA 1
ATOM 684 C C . GLU A 1 88 ? -13.374 -13.174 14.401 1.00 97.81 88 GLU A C 1
ATOM 686 O O . GLU A 1 88 ? -12.884 -12.414 15.236 1.00 97.81 88 GLU A O 1
ATOM 691 N N . GLY A 1 89 ? -14.606 -12.999 13.918 1.00 97.38 89 GLY A N 1
ATOM 692 C CA . GLY A 1 89 ? -15.479 -11.892 14.317 1.00 97.38 89 GLY A CA 1
ATOM 693 C C . GLY A 1 89 ? -15.322 -10.613 13.490 1.00 97.38 89 GLY A C 1
ATOM 694 O O . GLY A 1 89 ? -16.056 -9.661 13.743 1.00 97.38 89 GLY A O 1
ATOM 695 N N . THR A 1 90 ? -14.423 -10.594 12.500 1.00 98.25 90 THR A N 1
ATOM 696 C CA . THR A 1 90 ? -14.295 -9.506 11.515 1.00 98.25 90 THR A CA 1
ATOM 697 C C . THR A 1 90 ? -14.980 -9.839 10.182 1.00 98.25 90 THR A C 1
ATOM 699 O O . THR A 1 90 ? -15.270 -11.003 9.892 1.00 98.25 90 THR A O 1
ATOM 702 N N . ASP A 1 91 ? -15.279 -8.817 9.378 1.00 98.44 91 ASP A N 1
ATOM 703 C CA . ASP A 1 91 ? -15.882 -8.948 8.051 1.00 98.44 91 ASP A CA 1
ATOM 704 C C . ASP A 1 91 ? -14.889 -9.604 7.070 1.00 98.44 91 ASP A C 1
ATOM 706 O O . ASP A 1 91 ? -13.708 -9.251 7.000 1.00 98.44 91 ASP A O 1
ATOM 710 N N . ALA A 1 92 ? -15.376 -10.559 6.272 1.00 97.94 92 ALA A N 1
ATOM 711 C CA . ALA A 1 92 ? -14.560 -11.386 5.379 1.00 97.94 92 ALA A CA 1
ATOM 712 C C . ALA A 1 92 ? -14.243 -10.708 4.027 1.00 97.94 92 ALA A C 1
ATOM 714 O O . ALA A 1 92 ? -14.511 -11.259 2.955 1.00 97.94 92 ALA A O 1
ATOM 715 N N . ASP A 1 93 ? -13.628 -9.528 4.076 1.00 97.56 93 ASP A N 1
ATOM 716 C CA . ASP A 1 93 ? -13.184 -8.776 2.898 1.00 97.56 93 ASP A CA 1
ATOM 717 C C . ASP A 1 93 ? -11.800 -9.258 2.433 1.00 97.56 93 ASP A C 1
ATOM 719 O O . ASP A 1 93 ? -10.754 -8.770 2.870 1.00 97.56 93 ASP A O 1
ATOM 723 N N . ILE A 1 94 ? -11.787 -10.250 1.539 1.00 97.31 94 ILE A N 1
ATOM 724 C CA . ILE A 1 94 ? -10.571 -10.976 1.150 1.00 97.31 94 ILE A CA 1
ATOM 725 C C . ILE A 1 94 ? -10.286 -10.814 -0.345 1.00 97.31 94 ILE A C 1
ATOM 727 O O . ILE A 1 94 ? -11.177 -10.884 -1.189 1.00 97.31 94 ILE A O 1
ATOM 731 N N . VAL A 1 95 ? -9.003 -10.661 -0.680 1.00 96.88 95 VAL A N 1
ATOM 732 C CA . VAL A 1 95 ? -8.504 -10.686 -2.059 1.00 96.88 95 VAL A CA 1
ATOM 733 C C . VAL A 1 95 ? -7.520 -11.838 -2.213 1.00 96.88 95 VAL A C 1
ATOM 735 O O . VAL A 1 95 ? -6.509 -11.897 -1.514 1.00 96.88 95 VAL A O 1
ATOM 738 N N . VAL A 1 96 ? -7.789 -12.736 -3.160 1.00 96.81 96 VAL A N 1
ATOM 739 C CA . VAL A 1 96 ? -6.847 -13.791 -3.551 1.00 96.81 96 VAL A CA 1
ATOM 740 C C . VAL A 1 96 ? -5.892 -13.229 -4.600 1.00 96.81 96 VAL A C 1
ATOM 742 O O . VAL A 1 96 ? -6.322 -12.726 -5.637 1.00 96.81 96 VAL A O 1
ATOM 745 N N . LEU A 1 97 ? -4.590 -13.298 -4.325 1.00 95.75 97 LEU A N 1
ATOM 746 C CA . LEU A 1 97 ? -3.546 -12.843 -5.239 1.00 95.75 97 LEU A CA 1
ATOM 747 C C . LEU A 1 97 ? -2.964 -14.024 -6.015 1.00 95.75 97 LEU A C 1
ATOM 749 O O . LEU A 1 97 ? -2.582 -15.033 -5.426 1.00 95.75 97 LEU A O 1
ATOM 753 N N . ASP A 1 98 ? -2.838 -13.869 -7.331 1.00 96.19 98 ASP A N 1
ATOM 754 C CA . ASP A 1 98 ? -2.139 -14.837 -8.171 1.00 96.19 98 ASP A CA 1
ATOM 755 C C . ASP A 1 98 ? -0.621 -14.594 -8.126 1.00 96.19 98 ASP A C 1
ATOM 757 O O . ASP A 1 98 ? -0.097 -13.644 -8.718 1.00 96.19 98 ASP A O 1
ATOM 761 N N . ALA A 1 99 ? 0.102 -15.488 -7.449 1.00 95.12 99 ALA A N 1
ATOM 762 C CA . ALA A 1 99 ? 1.562 -15.472 -7.377 1.00 95.12 99 ALA A CA 1
ATOM 763 C C . ALA A 1 99 ? 2.256 -15.800 -8.719 1.00 95.12 99 ALA A C 1
ATOM 765 O O . ALA A 1 99 ? 3.476 -15.707 -8.806 1.00 95.12 99 ALA A O 1
ATOM 766 N N . HIS A 1 100 ? 1.504 -16.109 -9.781 1.00 96.50 100 HIS A N 1
ATOM 767 C CA . HIS A 1 100 ? 1.979 -16.421 -11.135 1.00 96.50 100 HIS A CA 1
ATOM 768 C C . HIS A 1 100 ? 1.565 -15.365 -12.180 1.00 96.50 100 HIS A C 1
ATOM 770 O O . HIS A 1 100 ? 1.771 -15.554 -13.386 1.00 96.50 100 HIS A O 1
ATOM 776 N N . ALA A 1 101 ? 1.025 -14.224 -11.739 1.00 96.56 101 ALA A N 1
ATOM 777 C CA . ALA A 1 101 ? 0.362 -13.251 -12.612 1.00 96.56 101 ALA A CA 1
ATOM 778 C C . ALA A 1 101 ? 1.251 -12.666 -13.730 1.00 96.56 101 ALA A C 1
ATOM 780 O O . ALA A 1 101 ? 0.754 -12.227 -14.766 1.00 96.56 101 ALA A O 1
ATOM 781 N N . THR A 1 102 ? 2.577 -12.654 -13.561 1.00 96.81 102 THR A N 1
ATOM 782 C CA . THR A 1 102 ? 3.523 -12.122 -14.559 1.00 96.81 102 THR A CA 1
ATOM 783 C C . THR A 1 102 ? 4.615 -13.137 -14.898 1.00 96.81 102 THR A C 1
ATOM 785 O O . THR A 1 102 ? 4.905 -14.003 -14.072 1.00 96.81 102 THR A O 1
ATOM 788 N N . PRO A 1 103 ? 5.275 -13.033 -16.072 1.00 97.75 103 PRO A N 1
ATOM 789 C CA . PRO A 1 103 ? 6.386 -13.922 -16.418 1.00 97.75 103 PRO A CA 1
ATOM 790 C C . PRO A 1 103 ? 7.482 -13.976 -15.344 1.00 97.75 103 PRO A C 1
ATOM 792 O O . PRO A 1 103 ? 7.936 -15.056 -14.985 1.00 97.75 103 PRO A O 1
ATOM 795 N N . GLY A 1 104 ? 7.855 -12.823 -14.776 1.00 96.50 104 GLY A N 1
ATOM 796 C CA . GLY A 1 104 ? 8.861 -12.760 -13.713 1.00 96.50 104 GLY A CA 1
ATOM 797 C C . GLY A 1 104 ? 8.395 -13.381 -12.395 1.00 96.50 104 GLY A C 1
ATOM 798 O O . GLY A 1 104 ? 9.198 -13.972 -11.681 1.00 96.50 104 GLY A O 1
ATOM 799 N N . MET A 1 105 ? 7.103 -13.280 -12.073 1.00 95.88 105 MET A N 1
ATOM 800 C CA . MET A 1 105 ? 6.531 -13.947 -10.901 1.00 95.88 105 MET A CA 1
ATOM 801 C C . MET A 1 105 ? 6.479 -15.468 -11.088 1.00 95.88 105 MET A C 1
ATOM 803 O O . MET A 1 105 ? 6.869 -16.186 -10.176 1.00 95.88 105 MET A O 1
ATOM 807 N N . ARG A 1 106 ? 6.112 -15.960 -12.283 1.00 97.25 106 ARG A N 1
ATOM 808 C CA . ARG A 1 106 ? 6.147 -17.399 -12.604 1.00 97.25 106 ARG A CA 1
ATOM 809 C C . ARG A 1 106 ? 7.530 -17.998 -12.412 1.00 97.25 106 ARG A C 1
ATOM 811 O O . ARG A 1 106 ? 7.648 -18.984 -11.703 1.00 97.25 106 ARG A O 1
ATOM 818 N N . LEU A 1 107 ? 8.559 -17.345 -12.954 1.00 96.88 107 LEU A N 1
ATOM 819 C CA . LEU A 1 107 ? 9.944 -17.788 -12.789 1.00 96.88 107 LEU A CA 1
ATOM 820 C C . LEU A 1 107 ? 10.353 -17.871 -11.308 1.00 96.88 107 LEU A C 1
ATOM 822 O O . LEU A 1 107 ? 11.049 -18.792 -10.908 1.00 96.88 107 LEU A O 1
ATOM 826 N N . ARG A 1 108 ? 9.915 -16.920 -10.469 1.00 95.12 108 ARG A N 1
ATOM 827 C CA . ARG A 1 108 ? 10.186 -16.969 -9.020 1.00 95.12 108 ARG A CA 1
ATOM 828 C C . ARG A 1 108 ? 9.452 -18.111 -8.325 1.00 95.12 108 ARG A C 1
ATOM 830 O O . ARG A 1 108 ? 9.988 -18.680 -7.385 1.00 95.12 108 ARG A O 1
ATOM 837 N N . MET A 1 109 ? 8.239 -18.425 -8.766 1.00 96.69 109 MET A N 1
ATOM 838 C CA . MET A 1 109 ? 7.456 -19.516 -8.194 1.00 96.69 109 MET A CA 1
ATOM 839 C C . MET A 1 109 ? 8.020 -20.902 -8.527 1.00 96.69 109 MET A C 1
ATOM 841 O O . MET A 1 109 ? 7.746 -21.834 -7.782 1.00 96.69 109 MET A O 1
ATOM 845 N N . GLU A 1 110 ? 8.862 -21.043 -9.560 1.00 96.31 110 GLU A N 1
ATOM 846 C CA . GLU A 1 110 ? 9.568 -22.303 -9.859 1.00 96.31 110 GLU A CA 1
ATOM 847 C C . GLU A 1 110 ? 10.483 -22.770 -8.714 1.00 96.31 110 GLU A C 1
ATOM 849 O O . GLU A 1 110 ? 10.812 -23.950 -8.644 1.00 96.31 110 GLU A O 1
ATOM 854 N N . THR A 1 111 ? 10.889 -21.870 -7.809 1.00 95.38 111 THR A N 1
ATOM 855 C CA . THR A 1 111 ? 11.759 -22.190 -6.664 1.00 95.38 111 THR A CA 1
ATOM 856 C C . THR A 1 111 ? 11.009 -22.304 -5.335 1.00 95.38 111 THR A C 1
ATOM 858 O O . THR A 1 111 ? 11.651 -22.361 -4.287 1.00 95.38 111 THR A O 1
ATOM 861 N N . VAL A 1 112 ? 9.676 -22.219 -5.334 1.00 94.31 112 VAL A N 1
ATOM 862 C CA . VAL A 1 112 ? 8.867 -22.277 -4.108 1.00 94.31 112 VAL A CA 1
ATOM 863 C C . VAL A 1 112 ? 8.415 -23.715 -3.873 1.00 94.31 112 VAL A C 1
ATOM 865 O O . VAL A 1 112 ? 7.781 -24.316 -4.734 1.00 94.31 112 VAL A O 1
ATOM 868 N N . GLU A 1 113 ? 8.706 -24.243 -2.688 1.00 87.50 113 GLU A N 1
ATOM 869 C CA . GLU A 1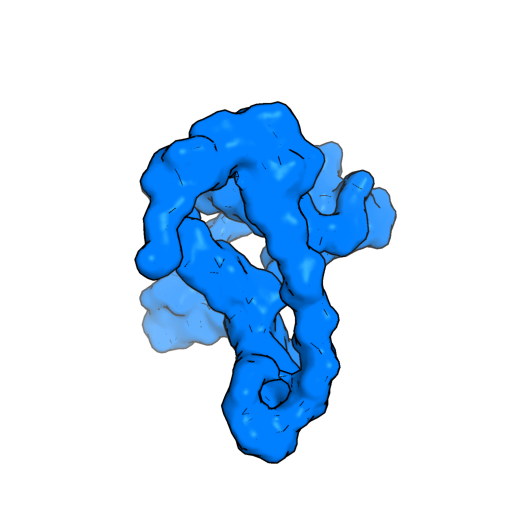 113 ? 8.283 -25.571 -2.231 1.00 87.50 113 GLU A CA 1
ATOM 870 C C . GLU A 1 113 ? 7.309 -25.420 -1.047 1.00 87.50 113 GLU A C 1
ATOM 872 O O . GLU A 1 113 ? 7.376 -24.428 -0.313 1.00 87.50 113 GLU A O 1
ATOM 877 N N . THR A 1 114 ? 6.376 -26.366 -0.891 1.00 75.50 114 THR A N 1
ATOM 878 C CA . THR A 1 114 ? 5.357 -26.394 0.181 1.00 75.50 114 THR A CA 1
A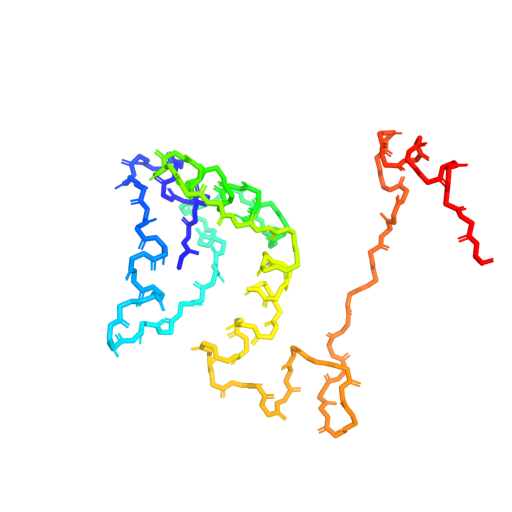TOM 879 C C . THR A 1 114 ? 5.751 -27.294 1.335 1.00 75.50 114 THR A C 1
ATOM 881 O O . THR A 1 114 ? 6.168 -28.436 1.034 1.00 75.50 114 THR A O 1
#

Foldseek 3Di:
DALQLCVQVVVAADPPVCQQPPPDHALDAQDNPPVSGDDHDLVVRLVSVQVSQVVVVHGDDPVNSLQRNALSNCVSVVNNQATRDPDPNHDPPDDDDDQCPDPVSVVVCVPDDD

Sequence (114 aa):
FCPTSNLFLGSGLFDYQRYRLREKPLRIAAATDVGGGTNYSMLRTMDEGYKVIALNGEKLNPFQSFWQLTRGNAEALSVADKVGTLEEGTDADIVVLDAHATPGMRLRMETVET

Secondary structure (DSSP, 8-state):
--HHHHHHTT-----HHHHHHSSSPPP------BTTBS---HHHHHHHHHHHHHHTT----HHHHHHHHTHHHHHHHT-TTTSSS--TTS--------TTSSHHHHHHHTT---